Protein AF-A0A1T4P4E8-F1 (afdb_monomer_lite)

Structure (mmCIF, N/CA/C/O backbone):
data_AF-A0A1T4P4E8-F1
#
_entry.id   AF-A0A1T4P4E8-F1
#
loop_
_atom_site.group_PDB
_atom_site.id
_atom_site.type_symbol
_atom_site.label_atom_id
_atom_site.label_alt_id
_atom_site.label_comp_id
_atom_site.label_asym_id
_atom_site.label_entity_id
_atom_site.label_seq_id
_atom_site.pdbx_PDB_ins_code
_atom_site.Cartn_x
_atom_site.Cartn_y
_atom_site.Cartn_z
_atom_site.occupancy
_atom_site.B_iso_or_equiv
_atom_site.auth_seq_id
_atom_site.auth_comp_id
_atom_site.auth_asym_id
_atom_site.auth_atom_id
_atom_site.pdbx_PDB_model_num
ATOM 1 N N . MET A 1 1 ? -28.701 24.074 2.132 1.00 47.69 1 MET A N 1
ATOM 2 C CA . MET A 1 1 ? -27.937 23.087 2.918 1.00 47.69 1 MET A CA 1
ATOM 3 C C . MET A 1 1 ? -27.440 22.050 1.933 1.00 47.69 1 MET A C 1
ATOM 5 O O . MET A 1 1 ? -28.256 21.316 1.397 1.00 47.69 1 MET A O 1
ATOM 9 N N . VAL A 1 2 ? -26.155 22.097 1.581 1.00 47.06 2 VAL A N 1
ATOM 10 C CA . VAL A 1 2 ? -25.538 21.077 0.727 1.00 47.06 2 VAL A CA 1
ATOM 11 C C . VAL A 1 2 ? -25.260 19.898 1.647 1.00 47.06 2 VAL A C 1
ATOM 13 O O . VAL A 1 2 ? -24.417 19.994 2.530 1.00 47.06 2 VAL A O 1
ATOM 16 N N . THR A 1 3 ? -26.045 18.833 1.536 1.00 51.53 3 THR A N 1
ATOM 17 C CA . THR A 1 3 ? -25.714 17.559 2.174 1.00 51.53 3 THR A CA 1
ATOM 18 C C . THR A 1 3 ? -24.570 16.961 1.370 1.00 51.53 3 THR A C 1
ATOM 20 O O . THR A 1 3 ? -24.806 16.262 0.385 1.00 51.53 3 THR A O 1
ATOM 23 N N . GLU A 1 4 ? -23.338 17.323 1.720 1.00 46.78 4 GLU A N 1
ATOM 24 C CA . GLU A 1 4 ? -22.156 16.650 1.197 1.00 46.78 4 GLU A CA 1
ATOM 25 C C . GLU A 1 4 ? -22.287 15.177 1.587 1.00 46.78 4 GLU A C 1
ATOM 27 O O . GLU A 1 4 ? -22.304 14.816 2.766 1.00 46.78 4 GLU A O 1
ATOM 32 N N . VAL A 1 5 ? -22.502 14.327 0.584 1.00 48.59 5 VAL A N 1
ATOM 33 C CA . VAL A 1 5 ? -22.461 12.880 0.755 1.00 48.59 5 VAL A CA 1
ATOM 34 C C . VAL A 1 5 ? -20.991 12.550 0.964 1.00 48.59 5 VAL A C 1
ATOM 36 O O . VAL A 1 5 ? -20.263 12.311 0.007 1.00 48.59 5 VAL A O 1
ATOM 39 N N . PHE A 1 6 ? -20.535 12.604 2.214 1.00 47.47 6 PHE A N 1
ATOM 40 C CA . PHE A 1 6 ? -19.257 12.021 2.587 1.00 47.47 6 PHE A CA 1
ATOM 41 C C . PHE A 1 6 ? -19.415 10.510 2.418 1.00 47.47 6 PHE A C 1
ATOM 43 O O . PHE A 1 6 ? -19.969 9.828 3.283 1.00 47.47 6 PHE A O 1
ATOM 50 N N . THR A 1 7 ? -18.995 9.982 1.270 1.00 58.34 7 THR A N 1
ATOM 51 C CA . THR A 1 7 ? -18.668 8.563 1.145 1.00 58.34 7 THR A CA 1
ATOM 52 C C . THR A 1 7 ? -17.566 8.300 2.157 1.00 58.34 7 THR A C 1
ATOM 54 O O . THR A 1 7 ? -16.414 8.629 1.903 1.00 58.34 7 THR A O 1
ATOM 57 N N . ARG A 1 8 ? -17.943 7.807 3.344 1.00 63.72 8 ARG A N 1
ATOM 58 C CA . ARG A 1 8 ? -16.988 7.338 4.346 1.00 63.72 8 ARG A CA 1
ATOM 59 C C . ARG A 1 8 ? -16.204 6.198 3.716 1.00 63.72 8 ARG A C 1
ATOM 61 O O . ARG A 1 8 ? -16.746 5.111 3.526 1.00 63.72 8 ARG A O 1
ATOM 68 N N . THR A 1 9 ? -14.977 6.498 3.329 1.00 75.00 9 THR A N 1
ATOM 69 C CA . THR A 1 9 ? -13.971 5.522 2.940 1.00 75.00 9 THR A CA 1
ATOM 70 C C . THR A 1 9 ? -13.366 4.951 4.214 1.00 75.00 9 THR A C 1
ATOM 72 O O . THR A 1 9 ? -13.101 5.677 5.174 1.00 75.00 9 THR A O 1
ATOM 75 N N . TYR A 1 10 ? -13.222 3.633 4.250 1.00 84.69 10 TYR A N 1
ATOM 76 C CA . TYR A 1 10 ? -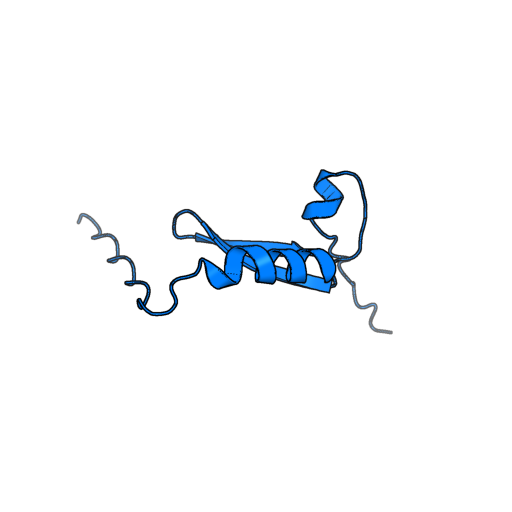12.661 2.908 5.383 1.00 84.69 10 TYR A CA 1
ATOM 77 C C . TYR A 1 10 ? -11.282 2.395 5.003 1.00 84.69 10 TYR A C 1
ATOM 79 O O . TYR A 1 10 ? -11.011 2.163 3.829 1.00 84.69 10 TYR A O 1
ATOM 87 N N . CYS A 1 11 ? -10.410 2.233 5.992 1.00 88.25 11 CYS A N 1
ATOM 88 C CA . CYS A 1 11 ? -9.115 1.614 5.769 1.00 88.25 11 CYS A CA 1
ATOM 89 C C . CYS A 1 11 ? -9.324 0.148 5.363 1.00 88.25 11 CYS A C 1
ATOM 91 O O . CYS A 1 11 ? -9.706 -0.675 6.198 1.00 88.25 11 CYS A O 1
ATOM 93 N N . ASP A 1 12 ? -9.035 -0.185 4.106 1.00 85.38 12 ASP A N 1
ATOM 94 C CA . ASP A 1 12 ? -9.191 -1.535 3.552 1.00 85.38 12 ASP A CA 1
ATOM 95 C C . ASP A 1 12 ? -8.344 -2.562 4.320 1.00 85.38 12 ASP A C 1
ATOM 97 O O . ASP A 1 12 ? -8.726 -3.721 4.481 1.00 85.38 12 ASP A O 1
ATOM 101 N N . VAL A 1 13 ? -7.182 -2.136 4.829 1.00 84.38 13 VAL A N 1
ATOM 102 C CA . VAL A 1 13 ? -6.265 -2.992 5.597 1.00 84.38 13 VAL A CA 1
ATOM 103 C C . VAL A 1 13 ? -6.905 -3.439 6.913 1.00 84.38 13 VAL A C 1
ATOM 105 O O . VAL A 1 13 ? -6.823 -4.617 7.268 1.00 84.38 13 VAL A O 1
ATOM 108 N N . HIS A 1 14 ? -7.569 -2.518 7.612 1.00 86.81 14 HIS A N 1
ATOM 109 C CA . HIS A 1 14 ? -8.259 -2.807 8.867 1.00 86.81 14 HIS A CA 1
ATOM 110 C C . HIS A 1 14 ? -9.607 -3.497 8.633 1.00 86.81 14 HIS A C 1
ATOM 112 O O . HIS A 1 14 ? -9.965 -4.398 9.393 1.00 86.81 14 HIS A O 1
ATOM 118 N N . ASP A 1 15 ? -10.311 -3.176 7.543 1.00 87.38 15 ASP A N 1
ATOM 119 C CA . ASP A 1 15 ? -11.590 -3.815 7.214 1.00 87.38 15 ASP A CA 1
ATOM 120 C C . ASP A 1 15 ? -11.416 -5.324 6.959 1.00 87.38 15 ASP A C 1
ATOM 122 O O . ASP A 1 15 ? -12.205 -6.133 7.450 1.00 87.38 15 ASP A O 1
ATOM 126 N N . VAL A 1 16 ? -10.309 -5.737 6.324 1.00 84.06 16 VAL A N 1
ATOM 127 C CA . VAL A 1 16 ? -9.937 -7.161 6.175 1.00 84.06 16 VAL A CA 1
ATOM 128 C C . VAL A 1 16 ? -9.719 -7.854 7.529 1.00 84.06 16 VAL A C 1
ATOM 130 O O . VAL A 1 16 ? -9.954 -9.058 7.654 1.00 84.06 16 VAL A O 1
ATOM 133 N N . GLN A 1 17 ? -9.293 -7.115 8.554 1.00 84.38 17 GLN A N 1
ATOM 134 C CA . GLN A 1 17 ? -9.115 -7.612 9.923 1.00 84.38 17 GLN A CA 1
ATOM 135 C C . GLN A 1 17 ? -10.402 -7.518 10.765 1.00 84.38 17 GLN A C 1
ATOM 137 O O . GLN A 1 17 ? -10.430 -7.994 11.901 1.00 84.38 17 GLN A O 1
ATOM 142 N N . GLY A 1 18 ? -11.482 -6.970 10.199 1.00 83.75 18 GLY A N 1
ATOM 143 C CA . GLY A 1 18 ? -12.769 -6.775 10.864 1.00 83.75 18 GLY A CA 1
ATOM 144 C C . GLY A 1 18 ? -12.858 -5.495 11.698 1.00 83.75 18 GLY A C 1
ATOM 145 O O . GLY A 1 18 ? -13.811 -5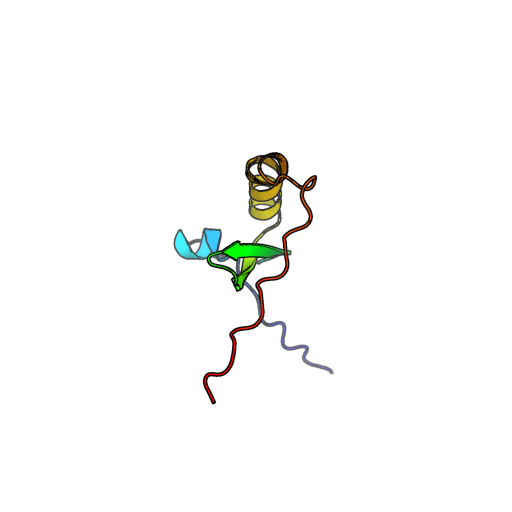.343 12.464 1.00 83.75 18 GLY A O 1
ATOM 146 N N . GLU A 1 19 ? -11.896 -4.581 11.561 1.00 85.31 19 GLU A N 1
ATOM 147 C CA . GLU A 1 19 ? -11.861 -3.304 12.267 1.00 85.31 19 GLU A CA 1
ATOM 148 C C . GLU A 1 19 ? -12.214 -2.149 11.323 1.00 85.31 19 GLU A C 1
ATOM 150 O O . GLU A 1 19 ? -11.607 -1.953 10.273 1.00 85.31 19 GLU A O 1
ATOM 155 N N . ARG A 1 20 ? -13.220 -1.354 11.699 1.00 82.56 20 ARG A N 1
ATOM 156 C CA . ARG A 1 20 ? -13.654 -0.203 10.902 1.00 82.56 20 ARG A CA 1
ATOM 157 C C . ARG A 1 20 ? -12.951 1.058 11.361 1.00 82.56 20 ARG A C 1
ATOM 159 O O . ARG A 1 20 ? -13.435 1.749 12.255 1.00 82.56 20 ARG A O 1
ATOM 166 N N . VAL A 1 21 ? -11.838 1.347 10.703 1.00 87.31 21 VAL A N 1
ATOM 167 C CA . VAL A 1 21 ? -11.086 2.594 10.853 1.00 87.31 21 VAL A CA 1
ATOM 168 C C . VAL A 1 21 ? -11.398 3.495 9.662 1.00 87.31 21 VAL A C 1
ATOM 170 O O . VAL A 1 21 ? -11.463 3.012 8.530 1.00 87.31 21 VAL A O 1
ATOM 173 N N . ASP A 1 22 ? -11.623 4.786 9.902 1.00 85.94 22 ASP A N 1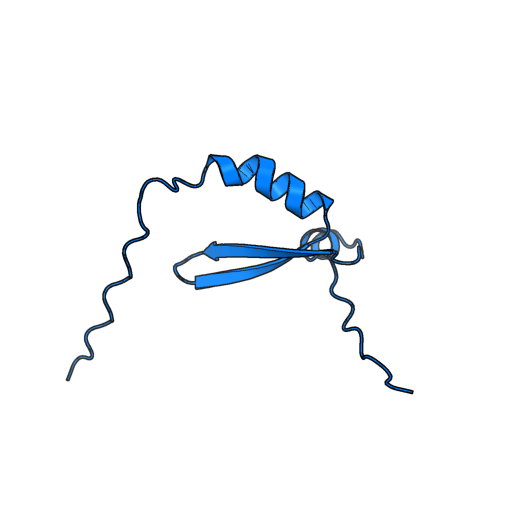
ATOM 174 C CA . ASP A 1 22 ? -11.807 5.763 8.825 1.00 85.94 22 ASP A CA 1
ATOM 175 C C . ASP A 1 22 ? -10.506 5.884 8.001 1.00 85.94 22 ASP A C 1
ATOM 177 O O . ASP A 1 22 ? -9.403 5.849 8.549 1.00 85.94 22 ASP A O 1
ATOM 181 N N . ALA A 1 23 ? -10.622 5.973 6.675 1.00 87.44 23 ALA A N 1
ATOM 182 C CA . ALA A 1 23 ? -9.469 6.210 5.811 1.00 87.44 23 ALA A CA 1
ATOM 183 C C . ALA A 1 23 ? -9.100 7.699 5.807 1.00 87.44 23 ALA A C 1
ATOM 185 O O . ALA A 1 23 ? -9.959 8.560 5.614 1.00 87.44 23 ALA A O 1
ATOM 186 N N . ASP A 1 24 ? -7.808 7.987 5.957 1.00 86.75 24 ASP A N 1
ATOM 187 C CA . ASP A 1 24 ? -7.258 9.348 5.904 1.00 86.75 24 ASP A CA 1
ATOM 188 C C . ASP A 1 24 ? -6.757 9.704 4.496 1.00 86.75 24 ASP A C 1
ATOM 190 O O . ASP A 1 24 ? -6.648 10.878 4.134 1.00 86.75 24 ASP A O 1
ATOM 194 N N . GLY A 1 25 ? -6.458 8.690 3.682 1.00 86.81 25 GLY A N 1
ATOM 195 C CA . GLY A 1 25 ? -5.964 8.853 2.323 1.00 86.81 25 GLY A CA 1
ATOM 196 C C . GLY A 1 25 ? -5.930 7.538 1.556 1.00 86.81 25 GLY A C 1
ATOM 197 O O . GLY A 1 25 ? -6.566 6.558 1.939 1.00 86.81 25 GLY A O 1
ATOM 198 N N . ASN A 1 26 ? -5.168 7.522 0.463 1.00 88.50 26 ASN A N 1
ATOM 199 C CA . ASN A 1 26 ? -5.006 6.347 -0.380 1.00 88.50 26 ASN A CA 1
ATOM 200 C C . ASN A 1 26 ? -3.530 6.006 -0.630 1.00 88.50 26 ASN A C 1
ATOM 202 O O . ASN A 1 26 ? -2.646 6.864 -0.635 1.00 88.50 26 ASN A O 1
ATOM 206 N N . ILE A 1 27 ? -3.268 4.720 -0.847 1.00 88.56 27 ILE A N 1
ATOM 207 C CA . ILE A 1 27 ? -1.977 4.187 -1.275 1.00 88.56 27 ILE A CA 1
ATOM 208 C C . ILE A 1 27 ? -2.122 3.751 -2.728 1.00 88.56 27 ILE A C 1
ATOM 210 O O . ILE A 1 27 ? -2.891 2.841 -3.044 1.00 88.56 27 ILE A O 1
ATOM 214 N N . GLN A 1 28 ? -1.357 4.382 -3.618 1.00 86.62 28 GLN A N 1
ATOM 215 C CA . GLN A 1 28 ? -1.274 3.979 -5.018 1.00 86.62 28 GLN A CA 1
ATOM 216 C C . GLN A 1 28 ? -0.049 3.093 -5.242 1.00 86.62 28 GLN A C 1
ATOM 218 O O . GLN A 1 28 ? 1.078 3.480 -4.927 1.00 86.62 28 GLN A O 1
ATOM 223 N N . PHE A 1 29 ? -0.246 1.918 -5.835 1.00 83.38 29 PHE A N 1
ATOM 224 C CA . PHE A 1 29 ? 0.850 1.014 -6.182 1.00 83.38 29 PHE A CA 1
ATOM 225 C C . PHE A 1 29 ? 0.615 0.338 -7.530 1.00 83.38 29 PHE A C 1
ATOM 227 O O . PHE A 1 29 ? -0.511 0.191 -8.006 1.00 83.38 29 PHE A O 1
ATOM 234 N N . ALA A 1 30 ? 1.708 -0.071 -8.170 1.00 83.38 30 ALA A N 1
ATOM 235 C CA . ALA A 1 30 ? 1.660 -0.779 -9.440 1.00 83.38 30 ALA A CA 1
ATOM 236 C C . ALA A 1 30 ? 1.738 -2.293 -9.207 1.00 83.38 30 ALA A C 1
ATOM 238 O O . ALA A 1 30 ? 2.706 -2.786 -8.629 1.00 83.38 30 ALA A O 1
ATOM 239 N N . TRP A 1 31 ? 0.754 -3.037 -9.712 1.00 81.94 31 TRP A N 1
ATOM 240 C CA . TRP A 1 31 ? 0.737 -4.500 -9.710 1.00 81.94 31 TRP A CA 1
ATOM 241 C C . TRP A 1 31 ? 0.325 -5.012 -11.088 1.00 81.94 31 TRP A C 1
ATOM 243 O O . TRP A 1 31 ? -0.662 -4.541 -11.647 1.00 81.94 31 TRP A O 1
ATOM 253 N N . GLU A 1 32 ? 1.083 -5.955 -11.655 1.00 81.69 32 GLU A N 1
ATOM 254 C CA . GLU A 1 32 ? 0.802 -6.540 -12.981 1.00 81.69 32 GLU A CA 1
ATOM 255 C C . GLU A 1 32 ? 0.519 -5.495 -14.081 1.00 81.69 32 GLU A C 1
ATOM 257 O O . GLU A 1 32 ? -0.406 -5.631 -14.875 1.00 81.69 32 GLU A O 1
ATOM 262 N N . TYR A 1 33 ? 1.332 -4.432 -14.138 1.00 76.94 33 TYR A N 1
ATOM 263 C CA . TYR A 1 33 ? 1.195 -3.317 -15.094 1.00 76.94 33 TYR A CA 1
ATOM 264 C C . TYR A 1 33 ? -0.080 -2.468 -14.953 1.00 76.94 33 TYR A C 1
ATOM 266 O O . TYR A 1 33 ? -0.318 -1.597 -15.790 1.00 76.94 33 TYR A O 1
ATOM 274 N N . ALA A 1 34 ? -0.863 -2.664 -13.894 1.00 78.75 34 ALA A N 1
ATOM 275 C CA . ALA A 1 34 ? -1.992 -1.818 -13.540 1.00 78.75 34 ALA A CA 1
ATOM 276 C C . ALA A 1 34 ? -1.665 -0.982 -12.298 1.00 78.75 34 ALA A C 1
ATOM 278 O O . ALA A 1 34 ? -1.026 -1.464 -11.362 1.00 78.75 34 ALA A O 1
ATOM 279 N N . ILE A 1 35 ? -2.117 0.272 -12.291 1.00 82.75 35 ILE A N 1
ATOM 280 C CA . ILE A 1 35 ? -2.116 1.105 -11.087 1.00 82.75 35 ILE A CA 1
ATOM 281 C C . ILE A 1 35 ? -3.360 0.722 -10.290 1.00 82.75 35 ILE A C 1
ATOM 283 O O . ILE A 1 35 ? -4.460 0.681 -10.844 1.00 82.75 35 ILE A O 1
ATOM 287 N N . ARG A 1 36 ? -3.169 0.400 -9.014 1.00 84.50 36 ARG A N 1
ATOM 288 C CA . ARG A 1 36 ? -4.236 0.121 -8.057 1.00 84.50 36 ARG A CA 1
ATOM 289 C C . ARG A 1 36 ? -4.170 1.129 -6.923 1.00 84.50 36 ARG A C 1
ATOM 291 O O . ARG A 1 36 ? -3.096 1.640 -6.608 1.00 84.50 36 ARG A O 1
ATOM 298 N N . GLU A 1 37 ? -5.325 1.377 -6.331 1.00 87.19 37 GLU A N 1
ATOM 299 C CA . GLU A 1 37 ? -5.508 2.295 -5.213 1.00 87.19 37 GLU A CA 1
ATOM 300 C C . GLU A 1 37 ? -6.162 1.518 -4.071 1.00 87.19 37 GLU A C 1
ATOM 302 O O . GLU A 1 37 ? -7.034 0.682 -4.321 1.00 87.19 37 GLU A O 1
ATO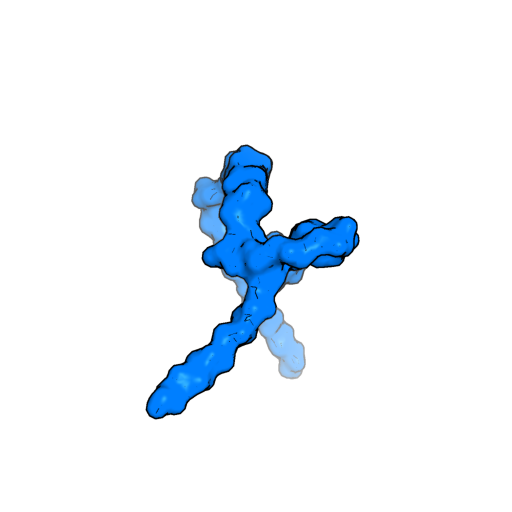M 307 N N . ILE A 1 38 ? -5.685 1.747 -2.851 1.00 88.25 38 ILE A N 1
ATOM 308 C CA . ILE A 1 38 ? -6.223 1.181 -1.610 1.00 88.25 38 ILE A CA 1
ATOM 309 C C . ILE A 1 38 ? -6.470 2.339 -0.652 1.00 88.25 38 ILE A C 1
ATOM 311 O O . ILE A 1 38 ? -5.577 3.173 -0.480 1.00 88.25 38 ILE A O 1
ATOM 315 N N . ASP A 1 39 ? -7.638 2.374 -0.021 1.00 89.81 39 ASP A N 1
ATOM 316 C CA . ASP A 1 39 ? -7.956 3.360 1.007 1.00 89.81 39 ASP A CA 1
ATOM 317 C C . ASP A 1 39 ? -7.308 2.937 2.332 1.00 89.81 39 ASP A C 1
ATOM 319 O O . ASP A 1 39 ? -7.417 1.790 2.774 1.00 89.81 39 ASP A O 1
ATOM 323 N N . ALA A 1 40 ? -6.582 3.853 2.969 1.00 88.50 40 ALA A N 1
ATOM 324 C CA . ALA A 1 40 ? -5.771 3.553 4.142 1.00 88.50 40 ALA A CA 1
ATOM 325 C C . ALA A 1 40 ? -5.831 4.676 5.183 1.00 88.50 40 ALA A C 1
ATOM 327 O O . ALA A 1 40 ? -5.932 5.860 4.854 1.00 88.50 40 ALA A O 1
ATOM 328 N N . CYS A 1 41 ? -5.744 4.305 6.462 1.00 92.19 41 CYS A N 1
ATOM 329 C CA . CYS A 1 41 ? -5.495 5.269 7.532 1.00 92.19 41 CYS A CA 1
ATOM 330 C C . CYS A 1 41 ? -4.022 5.704 7.540 1.00 92.19 41 CYS A C 1
ATOM 332 O O . CYS A 1 41 ? -3.152 5.036 6.967 1.00 92.19 41 CYS A O 1
ATOM 334 N N . GLN A 1 42 ? -3.738 6.806 8.229 1.00 90.88 42 GLN A N 1
ATOM 335 C CA . GLN A 1 42 ? -2.402 7.399 8.301 1.00 90.88 42 GLN A CA 1
ATOM 336 C C . GLN A 1 42 ? -1.324 6.401 8.765 1.00 90.88 42 GLN A C 1
ATOM 338 O O . GLN A 1 42 ? -0.234 6.366 8.197 1.00 90.88 42 GLN A O 1
ATOM 343 N N . GLU A 1 43 ? -1.638 5.543 9.739 1.00 91.31 43 GLU A N 1
ATOM 344 C CA . GLU A 1 43 ? -0.697 4.540 10.259 1.00 91.31 43 GLU A CA 1
ATOM 345 C C . GLU A 1 43 ? -0.290 3.521 9.186 1.00 91.31 43 GLU A C 1
ATOM 347 O O . GLU A 1 43 ? 0.896 3.243 8.997 1.00 91.31 43 GLU A O 1
ATOM 352 N N . CYS A 1 44 ? -1.258 3.008 8.421 1.00 90.06 44 CYS A N 1
ATOM 353 C CA . CYS A 1 44 ? -0.987 2.072 7.331 1.00 90.06 44 CYS A CA 1
ATOM 354 C C . CYS A 1 44 ? -0.189 2.731 6.195 1.00 90.06 44 CYS A C 1
ATOM 356 O O . CYS A 1 44 ? 0.660 2.083 5.580 1.00 90.06 44 CYS A O 1
ATOM 358 N N . ILE A 1 45 ? -0.431 4.018 5.927 1.00 90.75 45 ILE A N 1
ATOM 359 C CA . ILE A 1 45 ? 0.331 4.796 4.939 1.00 90.75 45 ILE A CA 1
ATOM 360 C C . ILE A 1 45 ? 1.792 4.939 5.386 1.00 90.75 45 ILE A C 1
ATOM 362 O O . ILE A 1 45 ? 2.713 4.718 4.595 1.00 90.75 45 ILE A O 1
ATOM 366 N N . GLU A 1 46 ? 2.030 5.274 6.653 1.00 91.81 46 GLU A N 1
ATOM 367 C CA . GLU A 1 46 ? 3.376 5.411 7.216 1.00 91.81 46 GLU A CA 1
ATOM 368 C C . GLU A 1 46 ? 4.134 4.080 7.250 1.00 91.81 46 GLU A C 1
ATOM 370 O O . GLU A 1 46 ? 5.320 4.033 6.895 1.00 91.81 46 GLU A O 1
ATOM 375 N N . GLU A 1 47 ? 3.456 2.985 7.604 1.00 90.88 47 GLU A N 1
ATOM 376 C CA . GLU A 1 47 ? 4.040 1.646 7.557 1.00 90.88 47 GLU A CA 1
ATOM 377 C C . GLU A 1 47 ? 4.429 1.269 6.122 1.00 90.88 47 GLU A C 1
ATOM 379 O O . GLU A 1 47 ? 5.555 0.814 5.879 1.00 90.88 47 GLU A O 1
ATOM 384 N N . TYR A 1 48 ? 3.533 1.505 5.158 1.00 89.06 48 TYR A N 1
ATOM 385 C CA . TYR A 1 48 ? 3.796 1.231 3.749 1.00 89.06 48 TYR A CA 1
ATOM 386 C C . TYR A 1 48 ? 5.01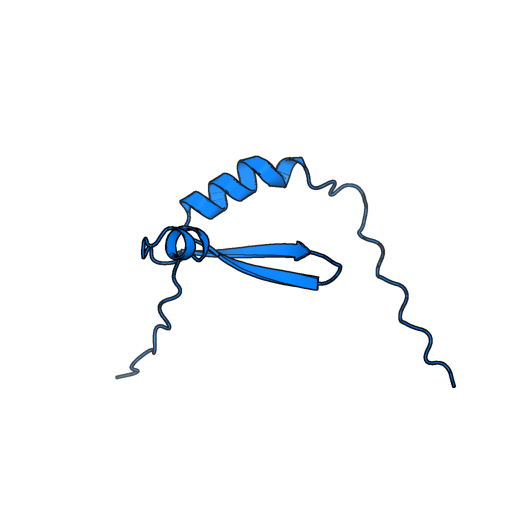3 2.012 3.245 1.00 89.06 48 TYR A C 1
ATOM 388 O O . TYR A 1 48 ? 5.936 1.426 2.675 1.00 89.06 48 TYR A O 1
ATOM 396 N N . ASN A 1 49 ? 5.065 3.317 3.517 1.00 87.88 49 ASN A N 1
ATOM 397 C CA . ASN A 1 49 ? 6.188 4.160 3.120 1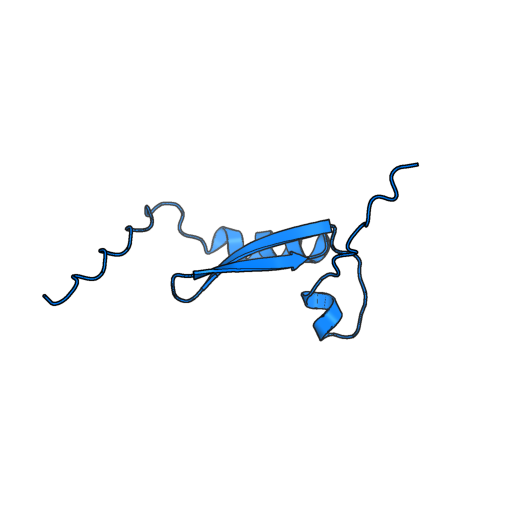.00 87.88 49 ASN A CA 1
ATOM 398 C C . ASN A 1 49 ? 7.495 3.688 3.770 1.00 87.88 49 ASN A C 1
ATOM 400 O O . ASN A 1 49 ? 8.519 3.574 3.106 1.00 87.88 49 ASN A O 1
ATOM 404 N N . THR A 1 50 ? 7.480 3.329 5.050 1.00 90.50 50 THR A N 1
ATOM 405 C CA . THR A 1 50 ? 8.698 2.886 5.743 1.00 90.50 50 THR A CA 1
ATOM 406 C C . THR A 1 50 ? 9.223 1.553 5.197 1.00 90.50 50 THR A C 1
ATOM 408 O O . THR A 1 50 ? 10.435 1.364 5.078 1.00 90.50 50 THR A O 1
ATOM 411 N N . ARG A 1 51 ? 8.327 0.619 4.852 1.00 88.25 51 ARG A N 1
ATOM 412 C CA . ARG A 1 51 ? 8.699 -0.736 4.410 1.00 88.25 51 ARG A CA 1
ATOM 413 C C . ARG A 1 51 ? 9.004 -0.825 2.917 1.00 88.25 51 ARG A C 1
ATOM 415 O O . ARG A 1 51 ? 9.927 -1.547 2.541 1.00 88.25 51 ARG A O 1
ATOM 422 N N . PHE A 1 52 ? 8.235 -0.136 2.075 1.00 84.62 52 PHE A N 1
ATOM 423 C CA . PHE A 1 52 ? 8.261 -0.333 0.622 1.00 84.62 52 PHE A CA 1
ATOM 424 C C . PHE A 1 52 ? 8.898 0.823 -0.150 1.00 84.62 52 PHE A C 1
ATOM 426 O O . PHE A 1 52 ? 9.532 0.557 -1.170 1.00 84.62 52 PHE A O 1
ATOM 433 N N . GLU A 1 53 ? 8.832 2.067 0.342 1.00 78.25 53 GLU A N 1
ATOM 434 C CA . GLU A 1 53 ? 9.491 3.214 -0.310 1.00 78.25 53 GLU A CA 1
ATOM 435 C C . GLU A 1 53 ? 10.990 2.964 -0.586 1.00 78.25 53 GLU A C 1
ATOM 437 O O . GLU A 1 53 ? 11.441 3.249 -1.699 1.00 78.25 53 GLU A O 1
ATOM 442 N N . PRO A 1 54 ? 11.770 2.349 0.335 1.00 83.38 54 PRO A N 1
ATOM 443 C CA . PRO A 1 54 ? 13.183 2.043 0.091 1.00 83.38 54 PRO A CA 1
ATOM 444 C C . PRO A 1 54 ? 13.424 0.965 -0.974 1.00 83.38 54 PRO A C 1
ATOM 446 O O . PRO A 1 54 ? 14.528 0.863 -1.506 1.00 83.38 54 PRO A O 1
ATOM 449 N N . LEU A 1 55 ? 12.420 0.134 -1.266 1.00 81.31 55 LEU A N 1
ATOM 450 C CA . LEU A 1 55 ? 12.513 -0.940 -2.257 1.00 81.31 55 LEU A CA 1
ATOM 451 C C . LEU A 1 55 ? 12.225 -0.436 -3.675 1.00 81.31 55 LEU A C 1
ATOM 453 O O . LEU A 1 55 ? 12.579 -1.106 -4.650 1.00 81.31 55 LEU A O 1
ATOM 457 N N . PHE A 1 56 ? 11.600 0.736 -3.814 1.00 75.81 56 PHE A N 1
ATOM 458 C CA . PHE A 1 56 ? 11.352 1.334 -5.116 1.00 75.81 56 PHE A CA 1
ATOM 459 C C . PHE A 1 56 ? 12.638 1.931 -5.689 1.00 75.81 56 PHE A C 1
ATOM 461 O O . PHE A 1 56 ? 13.086 3.013 -5.309 1.00 75.81 56 PHE A O 1
ATOM 468 N N . ASP A 1 57 ? 13.208 1.245 -6.680 1.00 70.25 57 ASP A N 1
ATOM 469 C CA . ASP A 1 57 ? 14.303 1.781 -7.486 1.00 70.25 57 ASP A CA 1
ATOM 470 C C . ASP A 1 57 ? 13.792 2.913 -8.398 1.00 70.25 57 ASP A C 1
ATOM 472 O O . ASP A 1 57 ? 13.426 2.705 -9.557 1.00 70.25 57 ASP A O 1
ATOM 476 N N . ARG A 1 58 ? 13.785 4.142 -7.867 1.00 68.88 58 ARG A N 1
ATOM 477 C CA . ARG A 1 58 ? 13.433 5.362 -8.615 1.00 68.88 58 ARG A CA 1
ATOM 478 C C . ARG A 1 58 ? 14.516 5.801 -9.607 1.00 68.88 58 ARG A C 1
ATOM 480 O O . ARG A 1 58 ? 14.293 6.749 -10.356 1.00 68.88 58 ARG A O 1
ATOM 487 N N . SER A 1 59 ? 15.679 5.142 -9.639 1.00 68.38 59 SER A N 1
ATOM 488 C CA . SER A 1 59 ? 16.769 5.504 -10.557 1.00 68.38 59 SER A CA 1
ATOM 489 C C . SER A 1 59 ? 16.485 5.087 -12.003 1.00 68.38 59 SER A C 1
ATOM 491 O O . SER A 1 59 ? 17.028 5.666 -12.947 1.00 68.38 59 SER A O 1
ATOM 493 N N . ARG A 1 60 ? 15.605 4.098 -12.201 1.00 65.38 60 ARG A N 1
ATOM 494 C CA . ARG A 1 60 ? 15.225 3.596 -13.520 1.00 65.38 60 ARG A CA 1
ATOM 495 C C . ARG A 1 60 ? 13.868 4.160 -13.910 1.00 65.38 60 ARG A C 1
ATOM 497 O O . ARG A 1 60 ? 12.847 3.804 -13.332 1.00 65.38 60 ARG A O 1
ATOM 504 N N . VAL A 1 61 ? 13.838 4.992 -14.951 1.00 63.75 61 VAL A N 1
ATOM 505 C CA . VAL A 1 61 ? 12.575 5.399 -15.584 1.00 63.75 61 VAL A CA 1
ATOM 506 C C . VAL A 1 61 ? 11.835 4.136 -16.023 1.00 63.75 61 VAL A C 1
ATOM 508 O O . VAL A 1 61 ? 12.348 3.372 -16.849 1.00 63.75 61 VAL A O 1
ATOM 511 N N . ALA A 1 62 ? 10.640 3.912 -15.470 1.00 64.94 62 ALA A N 1
ATOM 512 C CA . ALA A 1 62 ? 9.779 2.809 -15.870 1.00 64.94 62 ALA A CA 1
ATOM 513 C C . ALA A 1 62 ? 9.557 2.892 -17.387 1.00 64.94 62 ALA A C 1
ATOM 515 O O . ALA A 1 62 ? 8.974 3.851 -17.901 1.00 64.94 62 ALA A O 1
ATOM 516 N N . LYS A 1 63 ? 10.086 1.918 -18.139 1.00 63.62 63 LYS A N 1
ATOM 517 C CA . LYS A 1 63 ? 9.917 1.895 -19.594 1.00 63.62 63 LYS A CA 1
ATOM 518 C C . LYS A 1 63 ? 8.428 1.753 -19.890 1.00 63.62 63 LYS A C 1
ATOM 520 O O . LYS A 1 63 ? 7.826 0.759 -19.489 1.00 63.62 63 LYS A O 1
ATOM 525 N N . LYS A 1 64 ? 7.851 2.720 -20.617 1.00 63.69 64 LYS A N 1
ATOM 526 C CA . LYS A 1 64 ? 6.475 2.612 -21.120 1.00 63.69 64 LYS A CA 1
ATOM 527 C C . LYS A 1 64 ? 6.314 1.262 -21.833 1.00 63.69 64 LYS A C 1
ATOM 529 O O . LYS A 1 64 ? 7.151 0.946 -22.690 1.00 63.69 64 LYS A O 1
ATOM 534 N N . PRO A 1 65 ? 5.284 0.465 -21.498 1.00 61.09 65 PRO A N 1
ATOM 535 C CA . PRO A 1 65 ? 5.011 -0.760 -22.228 1.00 61.09 65 PRO A CA 1
ATOM 536 C C . PRO A 1 65 ? 4.822 -0.414 -23.707 1.00 61.09 65 PRO A C 1
ATOM 538 O O . PRO A 1 65 ? 4.187 0.585 -24.055 1.00 61.09 65 PRO A O 1
ATOM 541 N N . ARG A 1 66 ? 5.438 -1.204 -24.593 1.00 65.50 66 ARG A N 1
ATOM 542 C CA . ARG A 1 66 ? 5.236 -1.040 -26.035 1.00 65.50 66 ARG A CA 1
ATOM 543 C C . ARG A 1 66 ? 3.760 -1.303 -26.316 1.00 65.50 66 ARG A C 1
ATOM 545 O O . ARG A 1 66 ? 3.259 -2.351 -25.918 1.00 65.50 66 ARG A O 1
ATOM 552 N N . ALA A 1 67 ? 3.087 -0.349 -26.962 1.00 69.31 67 ALA A N 1
ATOM 553 C CA . ALA A 1 67 ? 1.686 -0.496 -27.337 1.00 69.31 67 ALA A CA 1
ATOM 554 C C . ALA A 1 67 ? 1.490 -1.831 -28.082 1.00 69.31 67 ALA A C 1
ATOM 556 O O . ALA A 1 67 ? 2.336 -2.176 -28.920 1.00 69.31 67 ALA A O 1
ATOM 557 N N . PRO A 1 68 ? 0.431 -2.600 -27.772 1.00 66.50 68 PRO A N 1
ATOM 558 C CA . PRO A 1 68 ? 0.170 -3.849 -28.468 1.00 66.50 68 PRO A CA 1
ATOM 559 C C . PRO A 1 68 ? 0.007 -3.547 -29.960 1.00 66.50 68 PRO A C 1
ATOM 561 O O . PRO A 1 68 ? -0.778 -2.679 -30.343 1.00 66.50 68 PRO A O 1
ATOM 564 N N . LYS A 1 69 ? 0.778 -4.232 -30.814 1.00 61.50 69 LYS A N 1
ATOM 565 C CA . LYS A 1 69 ? 0.551 -4.176 -32.260 1.00 61.50 69 LYS A CA 1
ATOM 566 C C . LYS A 1 69 ? -0.821 -4.790 -32.516 1.00 61.50 69 LYS A C 1
ATOM 568 O O . LYS A 1 69 ? -0.995 -5.985 -32.290 1.00 61.50 69 LYS A O 1
ATOM 573 N N . SER A 1 70 ? -1.777 -3.990 -32.975 1.00 54.22 70 SER A N 1
ATOM 574 C CA . SER A 1 70 ? -3.005 -4.516 -33.561 1.00 54.22 70 SER A CA 1
ATOM 575 C C . SER A 1 70 ? -2.613 -5.401 -34.743 1.00 54.22 70 SER A C 1
ATOM 577 O O . SER A 1 70 ? -1.989 -4.919 -35.690 1.00 54.22 70 SER A O 1
ATOM 579 N N . ALA A 1 71 ? -2.915 -6.695 -34.656 1.00 54.19 71 ALA A N 1
ATOM 580 C CA . ALA A 1 71 ? -2.844 -7.593 -35.797 1.00 54.19 71 ALA A CA 1
ATOM 581 C C . ALA A 1 71 ? -3.970 -7.189 -36.759 1.00 54.19 71 ALA A C 1
ATOM 583 O O . ALA A 1 71 ? -5.143 -7.373 -36.438 1.00 54.19 71 ALA A O 1
ATOM 584 N N . GLY A 1 72 ? -3.593 -6.532 -37.855 1.00 50.41 72 GLY A N 1
ATOM 585 C CA . GLY A 1 72 ? -4.450 -6.279 -39.013 1.00 50.41 72 GLY A CA 1
ATOM 586 C C . GLY A 1 72 ? -4.237 -7.341 -40.075 1.00 50.41 72 GLY A C 1
ATOM 587 O O . GLY A 1 72 ? -3.128 -7.926 -40.089 1.00 50.41 72 GLY A O 1
#

Foldseek 3Di:
DPPPPPPFDFQPVVVVVVDGHTFPAWDWDDDPNDIDIGGHHPVVVVVCCVPCVVVDPPVDDDPDPDPDPPDD

Organism: NCBI:txid1122192

pLDDT: mean 76.9, std 13.7, range [46.78, 92.19]

Secondary structure (DSSP, 8-state):
---------B-HHHHHTT--PBP-EEEEEEETTEEEEEEE-HHHHHHHHHHHGGG--TTS--PPPPPP----

Radius of gyration: 17.41 Å; chains: 1; bounding box: 45×31×51 Å

Sequence (72 aa):
MVTEVFTRTYCDVHDVQGERVDADGNIQFAWEYAIREIDACQECIEEYNTRFEPLFDRSRVAKKPRAPKSAG